Protein AF-A0A8R1DW80-F1 (afdb_monomer_lite)

pLDDT: mean 74.23, std 14.32, range [34.16, 93.25]

Sequence (89 aa):
MDRSDPNFKSLSNECRETVKKDHEEFSKDRLLQAAQNKKSMKKVTRDIQEYKTFIPCLQSSTSGQRITSQTEMEQEFQQSYGDGQALGF

Radius of gyration: 16.49 Å; chains: 1; bounding box: 34×27×48 Å

Structure (mmCIF, N/CA/C/O backbone):
data_AF-A0A8R1DW80-F1
#
_entry.id   AF-A0A8R1DW80-F1
#
loop_
_atom_site.group_PDB
_atom_site.id
_atom_site.type_symbol
_atom_site.label_atom_id
_atom_site.label_alt_id
_atom_site.label_comp_id
_atom_site.label_asym_id
_atom_site.label_entity_id
_atom_site.label_seq_id
_atom_site.pdbx_PDB_ins_code
_atom_site.Cartn_x
_atom_site.Cartn_y
_atom_site.Cartn_z
_atom_site.occupancy
_atom_site.B_iso_or_equiv
_atom_site.auth_seq_id
_atom_site.auth_comp_id
_atom_site.auth_asym_id
_atom_site.auth_atom_id
_atom_site.pdbx_PDB_model_num
ATOM 1 N N . MET A 1 1 ? 11.336 4.573 -22.412 1.00 56.25 1 MET A N 1
ATOM 2 C CA . MET A 1 1 ? 11.012 3.209 -22.880 1.00 56.25 1 MET A CA 1
ATOM 3 C C . MET A 1 1 ? 10.121 3.307 -24.102 1.00 56.25 1 MET A C 1
ATOM 5 O O . MET A 1 1 ? 9.226 4.149 -24.107 1.00 56.25 1 MET A O 1
ATOM 9 N N . ASP A 1 2 ? 10.403 2.515 -25.134 1.00 64.19 2 ASP A N 1
ATOM 10 C CA . ASP A 1 2 ? 9.587 2.464 -26.348 1.00 64.19 2 ASP A CA 1
ATOM 11 C C . ASP A 1 2 ? 8.248 1.782 -26.031 1.00 64.19 2 ASP A C 1
ATOM 13 O O . ASP A 1 2 ? 8.212 0.677 -25.494 1.00 64.19 2 ASP A O 1
ATOM 17 N N . ARG A 1 3 ? 7.132 2.455 -26.328 1.00 63.69 3 ARG A N 1
ATOM 18 C CA . ARG A 1 3 ? 5.780 1.918 -26.088 1.00 63.69 3 ARG A CA 1
ATOM 19 C C . ARG A 1 3 ? 5.430 0.768 -27.039 1.00 63.69 3 ARG A C 1
ATOM 21 O O . ARG A 1 3 ? 4.412 0.111 -26.833 1.00 63.69 3 ARG A O 1
ATOM 28 N N . SER A 1 4 ? 6.254 0.556 -28.061 1.00 68.50 4 SER A N 1
ATOM 29 C CA . SER A 1 4 ? 6.133 -0.510 -29.057 1.00 68.50 4 SER A CA 1
ATOM 30 C C . SER A 1 4 ? 6.801 -1.814 -28.606 1.00 68.50 4 SER A C 1
ATOM 32 O O . SER A 1 4 ? 6.602 -2.846 -29.244 1.00 68.50 4 SER A O 1
ATOM 34 N N . ASP A 1 5 ? 7.579 -1.781 -27.517 1.00 74.06 5 ASP A N 1
ATOM 35 C CA . ASP A 1 5 ? 8.240 -2.962 -26.970 1.00 74.06 5 ASP A CA 1
ATOM 36 C C . ASP A 1 5 ? 7.187 -3.928 -26.382 1.00 74.06 5 ASP A C 1
ATOM 38 O O . ASP A 1 5 ? 6.421 -3.540 -25.492 1.00 74.06 5 ASP A O 1
ATOM 42 N N . PRO A 1 6 ? 7.114 -5.194 -26.832 1.00 70.12 6 PRO A N 1
ATOM 43 C CA . PRO A 1 6 ? 6.201 -6.180 -26.258 1.00 70.12 6 PRO A CA 1
ATOM 44 C C . PRO A 1 6 ? 6.4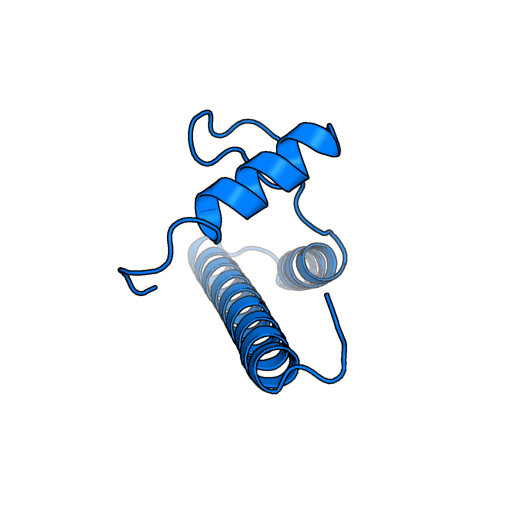14 -6.401 -24.748 1.00 70.12 6 PRO A C 1
ATOM 46 O O . PRO A 1 6 ? 5.448 -6.701 -24.041 1.00 70.12 6 PRO A O 1
ATOM 49 N N . ASN A 1 7 ? 7.623 -6.170 -24.223 1.00 75.00 7 ASN A N 1
ATOM 50 C CA . ASN A 1 7 ? 7.908 -6.211 -22.788 1.00 75.00 7 ASN A CA 1
ATOM 51 C C . ASN A 1 7 ? 7.306 -5.028 -22.023 1.00 75.00 7 ASN A C 1
ATOM 53 O O . ASN A 1 7 ? 6.986 -5.177 -20.845 1.00 75.00 7 ASN A O 1
ATOM 57 N N . PHE A 1 8 ? 7.068 -3.879 -22.669 1.00 76.69 8 PHE A N 1
ATOM 58 C CA . PHE A 1 8 ? 6.451 -2.718 -22.017 1.00 76.69 8 PHE A CA 1
ATOM 59 C C . PHE A 1 8 ? 5.050 -3.048 -21.494 1.00 76.69 8 PHE A C 1
ATOM 61 O O . PHE A 1 8 ? 4.681 -2.666 -20.383 1.00 76.69 8 PHE A O 1
ATOM 68 N N . LYS A 1 9 ? 4.260 -3.797 -22.273 1.00 76.81 9 LYS A N 1
ATOM 69 C CA . LYS A 1 9 ? 2.906 -4.202 -21.875 1.00 76.81 9 LYS A CA 1
ATOM 70 C C . LYS A 1 9 ? 2.931 -5.187 -20.707 1.00 76.81 9 LYS A C 1
ATOM 72 O O . LYS A 1 9 ? 2.130 -5.037 -19.784 1.00 76.81 9 LYS A O 1
ATOM 77 N N . SER A 1 10 ? 3.838 -6.162 -20.749 1.00 79.56 10 SER A N 1
ATOM 78 C CA . SER A 1 10 ? 4.015 -7.154 -19.685 1.00 79.56 10 SER A CA 1
ATOM 79 C C . SER A 1 10 ? 4.444 -6.487 -18.381 1.00 79.56 10 SER A C 1
ATOM 81 O O . SER A 1 10 ? 3.745 -6.628 -17.382 1.00 79.56 10 SER A O 1
ATOM 83 N N . LEU A 1 11 ? 5.486 -5.653 -18.426 1.00 76.56 11 LEU A N 1
ATOM 84 C CA . LEU A 1 11 ? 5.987 -4.909 -17.270 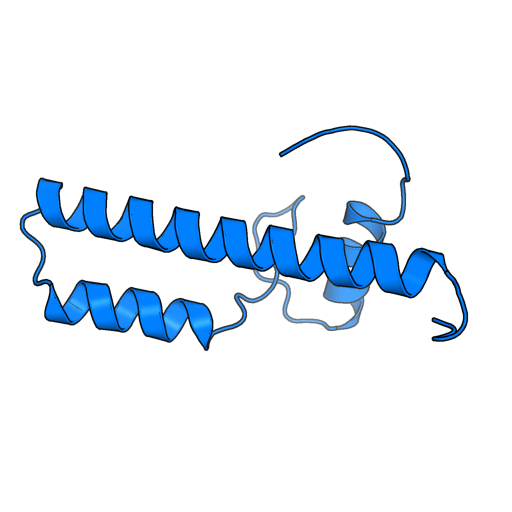1.00 76.56 11 LEU A CA 1
ATOM 85 C C . LEU A 1 11 ? 4.920 -3.964 -16.700 1.00 76.56 11 LEU A C 1
ATOM 87 O O . LEU A 1 11 ? 4.697 -3.900 -15.498 1.00 76.56 11 LEU A O 1
ATOM 91 N N . SER A 1 12 ? 4.187 -3.258 -17.566 1.00 75.00 12 SER A N 1
ATOM 92 C CA . SER A 1 12 ? 3.117 -2.357 -17.131 1.00 75.00 12 SER A CA 1
ATOM 93 C C . SER A 1 12 ? 1.967 -3.099 -16.438 1.00 75.00 12 SER A C 1
ATOM 95 O O . SER A 1 12 ? 1.356 -2.560 -15.513 1.00 75.00 12 SER A O 1
ATOM 97 N N . ASN A 1 13 ? 1.649 -4.319 -16.879 1.00 78.56 13 ASN A N 1
ATOM 98 C CA . ASN A 1 13 ? 0.654 -5.162 -16.219 1.00 78.56 13 ASN A CA 1
ATOM 99 C C . ASN A 1 13 ? 1.170 -5.709 -14.891 1.00 78.56 13 ASN A C 1
ATOM 101 O O . ASN A 1 13 ? 0.437 -5.669 -13.909 1.00 78.56 13 ASN A O 1
ATOM 105 N N . GLU A 1 14 ? 2.421 -6.152 -14.849 1.00 80.12 14 GLU A N 1
ATOM 106 C CA . GLU A 1 14 ? 3.068 -6.623 -13.629 1.00 80.12 14 GLU A CA 1
ATOM 107 C C . GLU A 1 14 ? 3.094 -5.530 -12.557 1.00 80.12 14 GLU A C 1
ATOM 109 O O . GLU A 1 14 ? 2.588 -5.748 -11.460 1.00 80.12 14 GLU A O 1
ATOM 114 N N . CYS A 1 15 ? 3.520 -4.308 -12.898 1.00 76.81 15 CYS A N 1
ATOM 115 C CA . CYS A 1 15 ? 3.469 -3.174 -11.973 1.00 76.81 15 CYS A CA 1
ATOM 116 C C . CYS A 1 15 ? 2.051 -2.921 -11.439 1.00 76.81 15 CYS A C 1
ATOM 118 O O . CYS A 1 15 ? 1.876 -2.658 -10.251 1.00 76.81 15 CYS A O 1
ATOM 120 N N . ARG A 1 16 ? 1.023 -2.999 -12.298 1.00 78.50 16 ARG A N 1
ATOM 121 C CA . ARG A 1 16 ? -0.375 -2.818 -11.870 1.00 78.50 16 ARG A CA 1
ATOM 122 C C . ARG A 1 16 ? -0.817 -3.897 -10.884 1.00 78.50 16 ARG A C 1
ATOM 124 O O . ARG A 1 16 ? -1.470 -3.566 -9.896 1.00 78.50 16 ARG A O 1
ATOM 131 N N . GLU A 1 17 ? -0.474 -5.155 -11.139 1.00 81.50 17 GLU A N 1
ATOM 132 C CA . GLU A 1 17 ? -0.830 -6.266 -10.254 1.00 81.50 17 GLU A CA 1
ATOM 133 C C . GLU A 1 17 ? -0.082 -6.195 -8.919 1.00 81.50 17 GLU A C 1
ATOM 135 O O . GLU A 1 17 ? -0.697 -6.390 -7.873 1.00 81.50 17 GLU A O 1
ATOM 140 N N . THR A 1 18 ? 1.204 -5.839 -8.923 1.00 77.81 18 THR A N 1
ATOM 141 C CA . THR A 1 18 ? 1.990 -5.664 -7.692 1.00 77.81 18 THR A CA 1
ATOM 142 C C . THR A 1 18 ? 1.437 -4.530 -6.834 1.00 77.81 18 THR A C 1
ATOM 144 O O . THR A 1 18 ? 1.163 -4.732 -5.654 1.00 77.81 18 THR A O 1
ATOM 147 N N . VAL A 1 19 ? 1.154 -3.368 -7.432 1.00 79.81 19 VAL A N 1
ATOM 148 C CA . VAL A 1 19 ? 0.529 -2.235 -6.722 1.00 79.81 19 VAL A CA 1
ATOM 149 C C . VAL A 1 19 ? -0.843 -2.618 -6.165 1.00 79.81 19 VAL A C 1
ATOM 151 O O . VAL A 1 19 ? -1.217 -2.227 -5.061 1.00 79.81 19 VAL A O 1
ATOM 154 N N . LYS A 1 20 ? -1.623 -3.401 -6.913 1.00 84.44 20 LYS A N 1
ATOM 155 C CA . LYS A 1 20 ? -2.920 -3.885 -6.440 1.00 84.44 20 LYS A CA 1
ATOM 156 C C . LYS A 1 20 ? -2.772 -4.810 -5.229 1.00 84.44 20 LYS A C 1
ATOM 158 O O . LYS A 1 20 ? -3.512 -4.631 -4.263 1.00 84.44 20 LYS A O 1
ATOM 163 N N . LYS A 1 21 ? -1.833 -5.761 -5.265 1.00 84.69 21 LYS A N 1
ATOM 164 C CA . LYS A 1 21 ? -1.557 -6.675 -4.144 1.00 84.69 21 LYS A CA 1
ATOM 165 C C . LYS A 1 21 ? -1.118 -5.923 -2.892 1.00 84.69 21 LYS A C 1
ATOM 167 O O . LYS A 1 21 ? -1.679 -6.174 -1.831 1.00 84.69 21 LYS A O 1
ATO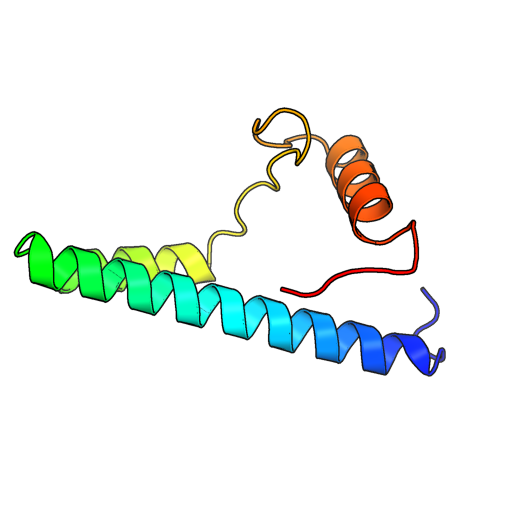M 172 N N . ASP A 1 22 ? -0.203 -4.971 -3.033 1.00 83.56 22 ASP A N 1
ATOM 173 C CA . ASP A 1 22 ? 0.275 -4.132 -1.931 1.00 83.56 22 ASP A CA 1
ATOM 174 C C . ASP A 1 22 ? -0.881 -3.364 -1.261 1.00 83.56 22 ASP A C 1
ATOM 176 O O . ASP A 1 22 ? -1.096 -3.449 -0.049 1.00 83.56 22 ASP A O 1
ATOM 180 N N . HIS A 1 23 ? -1.747 -2.727 -2.058 1.00 85.00 23 HIS A N 1
ATOM 181 C CA . HIS A 1 23 ? -2.939 -2.058 -1.531 1.00 85.00 23 HIS A CA 1
ATOM 182 C C . HIS A 1 23 ? -3.902 -3.013 -0.805 1.00 85.00 23 HIS A C 1
ATOM 184 O O . HIS A 1 23 ? -4.536 -2.631 0.190 1.00 85.00 23 HIS A O 1
ATOM 190 N N . GLU A 1 24 ? -4.073 -4.234 -1.315 1.00 88.06 24 GLU A N 1
ATOM 191 C CA . GLU A 1 24 ? -4.899 -5.261 -0.677 1.00 88.06 24 GLU A CA 1
ATOM 192 C C . GLU A 1 24 ? -4.291 -5.727 0.649 1.00 88.06 24 GLU A C 1
ATOM 194 O O . GLU A 1 24 ? -5.021 -5.883 1.630 1.00 88.06 24 GLU A O 1
ATOM 199 N N . GLU A 1 25 ? -2.975 -5.921 0.700 1.00 87.94 25 GLU A N 1
ATOM 200 C CA . GLU A 1 25 ? -2.243 -6.325 1.897 1.00 87.94 25 GLU A CA 1
ATOM 201 C C . GLU A 1 25 ? -2.294 -5.245 2.980 1.00 87.94 25 GLU A C 1
ATOM 203 O O . GLU A 1 25 ? -2.713 -5.531 4.105 1.00 87.94 25 GLU A O 1
ATOM 208 N N . PHE A 1 26 ? -2.022 -3.986 2.626 1.00 86.31 26 PHE A N 1
ATOM 209 C CA . PHE A 1 26 ? -2.150 -2.855 3.547 1.00 86.31 26 PHE A CA 1
ATOM 210 C C . PHE A 1 26 ? -3.563 -2.752 4.131 1.00 86.31 26 PHE A C 1
ATOM 212 O O . PHE A 1 26 ? -3.752 -2.545 5.333 1.00 86.31 26 PHE A O 1
ATOM 219 N N . SER A 1 27 ? -4.584 -2.932 3.287 1.00 88.50 27 SER A N 1
ATOM 220 C CA . SER A 1 27 ? -5.9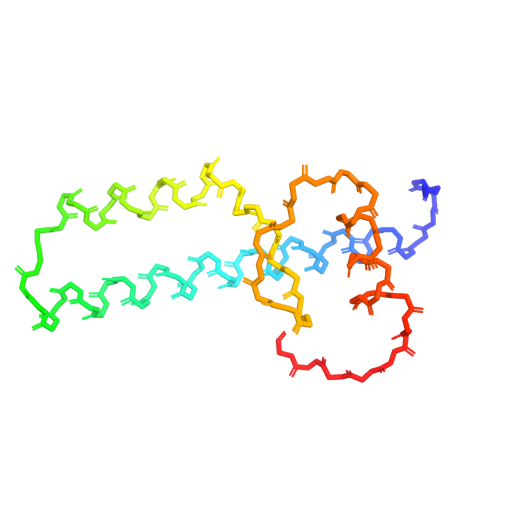79 -2.905 3.729 1.00 88.50 27 SER A CA 1
ATOM 221 C C . SER A 1 27 ? -6.279 -4.043 4.710 1.00 88.50 27 SER A C 1
ATOM 223 O O . SER A 1 27 ? -6.921 -3.811 5.736 1.00 88.50 27 SER A O 1
ATOM 225 N N . LYS A 1 28 ? -5.799 -5.262 4.428 1.00 91.94 28 LYS A N 1
ATOM 226 C CA . LYS A 1 28 ? -5.966 -6.429 5.310 1.00 91.94 28 LYS A CA 1
ATOM 227 C C . LYS A 1 28 ? -5.280 -6.215 6.659 1.00 91.94 28 LYS A C 1
ATOM 229 O O . LYS A 1 28 ? -5.936 -6.402 7.684 1.00 91.94 28 LYS A O 1
ATOM 234 N N . ASP A 1 29 ? -4.022 -5.772 6.674 1.00 90.12 29 ASP A N 1
ATOM 235 C CA . ASP A 1 29 ? -3.281 -5.491 7.911 1.00 90.12 29 ASP A CA 1
ATOM 236 C C . ASP A 1 29 ? -3.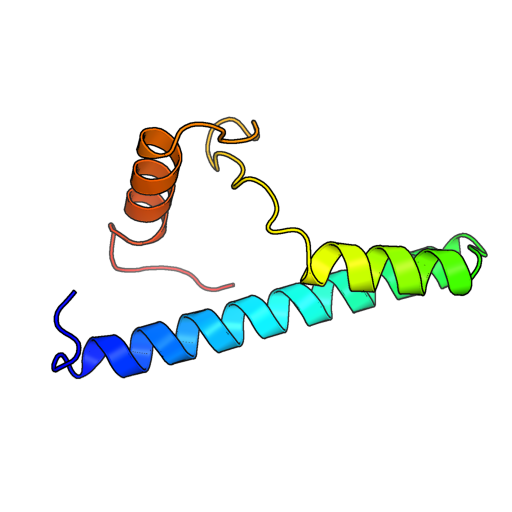986 -4.418 8.753 1.00 90.12 29 ASP A C 1
ATOM 238 O O . ASP A 1 29 ? -4.242 -4.608 9.945 1.00 90.12 29 ASP A O 1
ATOM 242 N N . ARG A 1 30 ? -4.417 -3.314 8.129 1.00 90.62 30 ARG A N 1
ATOM 243 C CA . ARG A 1 30 ? -5.127 -2.242 8.841 1.00 90.62 30 ARG A CA 1
ATOM 244 C C . ARG A 1 30 ? -6.461 -2.683 9.422 1.00 90.62 30 ARG A C 1
ATOM 246 O O . ARG A 1 30 ? -6.786 -2.283 10.543 1.00 90.62 30 ARG A O 1
ATOM 253 N N . LEU A 1 31 ? -7.218 -3.509 8.704 1.00 92.56 31 LEU A N 1
ATOM 254 C CA . LEU A 1 31 ? -8.468 -4.079 9.207 1.00 92.56 31 LEU A CA 1
ATOM 255 C C . LEU A 1 31 ? -8.221 -5.052 10.365 1.00 92.56 31 LEU A C 1
ATOM 257 O O . LEU A 1 31 ? -8.922 -4.984 11.377 1.00 92.56 31 LEU A O 1
ATOM 261 N N . LEU A 1 32 ? -7.198 -5.904 10.262 1.00 93.25 32 LEU A N 1
ATOM 262 C CA . LEU A 1 32 ? -6.823 -6.833 11.326 1.00 93.25 32 LEU A CA 1
ATOM 263 C C . LEU A 1 32 ? -6.399 -6.084 12.595 1.00 93.25 32 LEU A C 1
ATOM 265 O O . LEU A 1 32 ? -6.917 -6.349 13.682 1.00 93.25 32 LEU A O 1
ATOM 269 N N . GLN A 1 33 ? -5.532 -5.080 12.456 1.00 90.31 33 GLN A N 1
ATOM 270 C CA . GLN A 1 33 ? -5.131 -4.220 13.568 1.00 90.31 33 GLN A CA 1
ATOM 271 C C . GLN A 1 33 ? -6.317 -3.474 14.175 1.00 90.31 33 GLN A C 1
ATOM 273 O O . GLN A 1 33 ? -6.325 -3.212 15.379 1.00 90.31 33 GLN A O 1
ATOM 278 N N . ALA A 1 34 ? -7.306 -3.086 13.369 1.00 91.44 34 ALA A N 1
ATOM 279 C CA . ALA A 1 34 ? -8.496 -2.422 13.872 1.00 91.44 34 ALA A CA 1
ATOM 280 C C . ALA A 1 34 ? -9.356 -3.348 14.728 1.00 91.44 34 ALA A C 1
ATOM 282 O O . ALA A 1 34 ? -9.788 -2.935 15.806 1.00 91.44 34 ALA A O 1
ATOM 283 N N . ALA A 1 35 ? -9.541 -4.591 14.278 1.00 91.44 35 ALA A N 1
ATOM 284 C CA . ALA A 1 35 ? -10.255 -5.620 15.020 1.00 91.44 35 ALA A CA 1
ATOM 285 C C . ALA A 1 35 ? -9.562 -5.929 16.356 1.00 91.44 35 ALA A C 1
ATOM 287 O O . ALA A 1 35 ? -10.213 -5.942 17.400 1.00 91.44 35 ALA A O 1
ATOM 288 N N . GLN A 1 36 ? -8.235 -6.094 16.341 1.00 92.56 36 GLN A N 1
ATOM 289 C CA . GLN A 1 36 ? -7.440 -6.385 17.539 1.00 92.56 36 GLN A CA 1
ATOM 290 C C . GLN A 1 36 ? -7.448 -5.227 18.546 1.00 92.56 36 GLN A C 1
ATOM 292 O O . GLN A 1 36 ? -7.634 -5.435 19.742 1.00 92.56 36 GLN A O 1
ATOM 297 N N . ASN A 1 37 ? -7.288 -3.993 18.064 1.00 91.25 37 ASN A N 1
ATOM 298 C CA . ASN A 1 37 ? -7.120 -2.815 18.919 1.00 91.25 37 ASN A CA 1
ATOM 299 C C . ASN A 1 37 ? -8.425 -2.039 19.163 1.00 91.25 37 ASN A C 1
ATOM 301 O O . ASN A 1 37 ? -8.378 -0.923 19.680 1.00 91.25 37 ASN A O 1
ATOM 305 N N . LYS A 1 38 ? -9.581 -2.582 18.746 1.00 86.25 38 LYS A N 1
ATOM 306 C CA . LYS A 1 38 ? -10.899 -1.916 18.788 1.00 86.25 38 LYS A CA 1
ATOM 307 C C . LYS A 1 38 ? -10.856 -0.484 18.227 1.00 86.25 38 LYS A C 1
ATOM 309 O O . LYS A 1 38 ? -11.489 0.430 18.760 1.00 86.25 38 LYS A O 1
ATOM 314 N N . LYS A 1 39 ? -10.076 -0.264 17.161 1.00 86.19 39 LYS A N 1
ATOM 315 C CA . LYS A 1 39 ? -9.963 1.058 16.523 1.00 86.19 39 LYS A CA 1
ATOM 316 C C . LYS A 1 39 ? -11.266 1.407 15.806 1.00 86.19 39 LYS A C 1
ATOM 318 O O . LYS A 1 39 ? -11.964 0.547 15.280 1.00 86.19 39 LYS A O 1
ATOM 323 N N . SER A 1 40 ? -11.564 2.703 15.732 1.00 89.94 40 SER A N 1
ATOM 324 C CA . SER A 1 40 ? -12.722 3.208 14.990 1.00 89.94 40 SER A CA 1
ATOM 325 C C . SER A 1 40 ? -12.594 2.927 13.492 1.00 89.94 40 SER A C 1
ATOM 327 O O . SER A 1 40 ? -11.642 3.380 12.853 1.00 89.94 40 SER A O 1
ATOM 329 N N . MET A 1 41 ? -13.605 2.273 12.915 1.00 89.69 41 MET A N 1
ATOM 330 C CA . MET A 1 41 ? -13.666 1.977 11.479 1.00 89.69 41 MET A CA 1
ATOM 331 C C . MET A 1 41 ? -13.585 3.233 10.604 1.00 89.69 41 MET A C 1
ATOM 333 O O . MET A 1 41 ? -12.971 3.189 9.545 1.00 89.69 41 MET A O 1
ATOM 337 N N . LYS A 1 42 ? -14.099 4.385 11.067 1.00 91.31 42 LYS A N 1
ATOM 338 C CA . LYS A 1 42 ? -13.970 5.659 10.333 1.00 91.31 42 LYS A CA 1
ATOM 339 C C . LYS A 1 42 ? -12.509 6.066 10.127 1.00 91.31 42 LYS A C 1
ATOM 341 O O . LYS A 1 42 ? -12.164 6.588 9.072 1.00 91.31 42 LYS A O 1
ATOM 346 N N . LYS A 1 43 ? -11.655 5.830 11.128 1.00 89.31 43 LYS A N 1
ATOM 347 C CA . LYS A 1 43 ? -10.223 6.134 11.038 1.00 89.31 43 LYS A CA 1
ATOM 348 C C . LYS A 1 43 ? -9.523 5.169 10.085 1.00 89.31 43 LYS A C 1
ATOM 350 O O . LYS A 1 43 ? -8.767 5.608 9.235 1.00 89.31 43 LYS A O 1
ATOM 355 N N . VAL A 1 44 ? -9.855 3.884 10.173 1.00 89.38 44 VAL A N 1
ATOM 356 C CA . VAL A 1 44 ? -9.289 2.831 9.316 1.00 89.38 44 VAL A CA 1
ATOM 357 C C . VAL A 1 44 ? -9.610 3.079 7.843 1.00 89.38 44 VAL A C 1
ATOM 359 O O . VAL A 1 44 ? -8.717 3.015 7.007 1.00 89.38 44 VAL A O 1
ATOM 362 N N . THR A 1 45 ? -10.858 3.432 7.518 1.00 89.81 45 THR A N 1
ATOM 363 C CA . THR A 1 45 ? -11.253 3.770 6.143 1.00 89.81 45 THR A CA 1
ATOM 364 C C . THR A 1 45 ? -10.465 4.960 5.602 1.00 89.81 45 THR A C 1
ATOM 366 O O . THR A 1 45 ? -10.013 4.913 4.461 1.00 89.81 45 THR A O 1
ATOM 369 N N . ARG A 1 46 ? -10.271 6.006 6.417 1.00 89.31 46 ARG A N 1
ATOM 370 C CA . ARG A 1 46 ? -9.469 7.169 6.027 1.00 89.31 46 ARG A CA 1
ATOM 371 C C . ARG A 1 46 ? -8.016 6.779 5.779 1.00 89.31 46 ARG A C 1
ATOM 373 O O . ARG A 1 46 ? -7.492 7.130 4.734 1.00 89.31 46 ARG A O 1
ATOM 380 N N . ASP A 1 47 ? -7.405 6.026 6.690 1.00 85.25 47 ASP A N 1
ATOM 381 C CA . ASP A 1 47 ? -6.007 5.606 6.569 1.00 85.25 47 ASP A CA 1
ATOM 382 C C . ASP A 1 47 ? -5.794 4.734 5.303 1.00 85.25 47 ASP A C 1
ATOM 384 O O . ASP A 1 47 ? -4.790 4.882 4.612 1.00 85.25 47 ASP A O 1
ATOM 388 N N . ILE A 1 48 ? -6.763 3.878 4.939 1.00 87.88 48 ILE A N 1
ATOM 389 C CA . ILE A 1 48 ? -6.744 3.091 3.686 1.00 87.88 48 ILE A CA 1
ATOM 390 C C . ILE A 1 48 ? -6.900 3.981 2.444 1.00 87.88 48 ILE A C 1
ATOM 392 O O . ILE A 1 48 ? -6.225 3.763 1.440 1.00 87.88 48 ILE A O 1
ATOM 396 N N . GLN A 1 49 ? -7.804 4.964 2.473 1.00 86.06 49 GLN A N 1
ATOM 397 C CA . GLN A 1 49 ? -7.980 5.889 1.349 1.00 86.06 49 GLN A CA 1
ATOM 398 C C . GLN A 1 49 ? -6.754 6.779 1.153 1.00 86.06 49 GLN A C 1
ATOM 400 O O . GLN A 1 49 ? -6.321 6.969 0.021 1.00 86.06 49 GLN A O 1
ATOM 405 N N . GLU A 1 50 ? -6.184 7.275 2.249 1.00 83.50 50 GLU A N 1
ATOM 406 C CA . GLU A 1 50 ? -4.996 8.118 2.235 1.00 83.50 50 GLU A CA 1
ATOM 407 C C . GLU A 1 50 ? -3.807 7.363 1.645 1.00 83.50 50 GLU A C 1
ATOM 409 O O . GLU A 1 50 ? -3.144 7.899 0.765 1.00 83.50 50 GLU A O 1
ATOM 414 N N . TYR A 1 51 ? -3.619 6.089 2.004 1.00 80.81 51 TYR A N 1
ATOM 415 C CA . TYR A 1 51 ? -2.574 5.238 1.427 1.00 80.81 51 TYR A CA 1
ATOM 416 C C . TYR A 1 51 ? -2.688 5.075 -0.097 1.00 80.81 51 TYR A C 1
ATOM 418 O O . TYR A 1 51 ? -1.684 5.101 -0.795 1.00 80.81 51 TYR A O 1
ATOM 426 N N . LYS A 1 52 ? -3.908 4.994 -0.647 1.00 74.69 52 LYS A N 1
ATOM 427 C CA . LYS A 1 52 ? -4.116 4.925 -2.109 1.00 74.69 52 LYS A CA 1
ATOM 428 C C . LYS A 1 52 ? -3.792 6.231 -2.833 1.00 74.69 52 LYS A C 1
ATOM 430 O O . LYS A 1 52 ? -3.517 6.219 -4.029 1.00 74.69 52 LYS A O 1
ATOM 435 N N . THR A 1 53 ? -3.915 7.361 -2.141 1.00 68.94 53 THR A N 1
ATOM 436 C CA . THR A 1 53 ? -3.660 8.699 -2.701 1.00 68.94 53 THR A CA 1
ATOM 437 C C . THR A 1 53 ? -2.249 9.200 -2.426 1.00 68.94 53 THR A C 1
ATOM 439 O O . THR A 1 53 ? -1.754 10.078 -3.129 1.00 68.94 53 THR A O 1
ATOM 442 N N . PHE A 1 54 ? -1.610 8.658 -1.397 1.00 61.53 54 PHE A N 1
ATOM 443 C CA . PHE A 1 54 ? -0.287 9.030 -0.953 1.00 61.53 54 PHE A CA 1
ATOM 444 C C . PHE A 1 54 ? 0.694 8.020 -1.526 1.00 61.53 54 PHE A C 1
ATOM 446 O O . PHE A 1 54 ? 0.813 6.919 -1.005 1.00 61.53 54 PHE A O 1
ATOM 453 N N . ILE A 1 55 ? 1.401 8.394 -2.593 1.00 59.88 55 ILE A N 1
ATOM 454 C CA . ILE A 1 55 ? 2.572 7.630 -3.027 1.00 59.88 55 ILE A CA 1
ATOM 455 C C . ILE A 1 55 ? 3.563 7.717 -1.862 1.00 59.88 55 ILE A C 1
ATOM 457 O O . ILE A 1 55 ? 4.041 8.824 -1.580 1.00 59.88 55 ILE A O 1
ATOM 461 N N . PRO A 1 56 ? 3.848 6.617 -1.137 1.00 58.00 56 PRO A N 1
ATOM 462 C CA . PRO A 1 56 ? 4.864 6.657 -0.106 1.00 58.00 56 PRO A CA 1
ATOM 463 C C . PRO A 1 56 ? 6.148 7.097 -0.799 1.00 58.00 56 PRO A C 1
ATOM 465 O O . PRO A 1 56 ? 6.506 6.558 -1.846 1.00 58.00 56 PRO A O 1
ATOM 468 N N . CYS A 1 57 ? 6.815 8.112 -0.253 1.00 56.53 57 CYS A N 1
ATOM 469 C CA . CYS A 1 57 ? 8.186 8.400 -0.654 1.00 56.53 57 CYS A CA 1
ATOM 470 C C . CYS A 1 57 ? 8.942 7.075 -0.590 1.00 56.53 57 CYS A C 1
ATOM 472 O O . CYS A 1 57 ? 8.948 6.432 0.464 1.00 56.53 57 CYS A O 1
ATOM 474 N N . LEU A 1 58 ? 9.475 6.655 -1.742 1.00 64.81 58 LEU A N 1
ATOM 475 C CA . LEU A 1 58 ? 10.209 5.406 -1.875 1.00 64.81 58 LEU A CA 1
ATOM 476 C C . LEU A 1 58 ? 11.227 5.364 -0.737 1.00 64.81 58 LEU A C 1
ATOM 478 O O . LEU A 1 58 ? 11.918 6.350 -0.490 1.00 64.81 58 LEU A O 1
ATOM 482 N N . GLN A 1 59 ? 11.243 4.290 0.039 1.00 68.06 59 GLN A N 1
ATOM 483 C CA . GLN A 1 59 ? 12.259 4.141 1.069 1.00 68.06 59 GLN A CA 1
ATOM 484 C C . GLN A 1 59 ? 13.447 3.442 0.438 1.00 68.06 59 GLN A C 1
ATOM 486 O O . GLN A 1 59 ? 13.270 2.505 -0.335 1.00 68.06 59 GLN A O 1
ATOM 491 N N . SER A 1 60 ? 14.645 3.911 0.759 1.00 66.44 60 SER A N 1
ATOM 492 C CA . SER A 1 60 ? 15.858 3.233 0.334 1.00 66.44 60 SER A CA 1
ATOM 493 C C . SER A 1 60 ? 15.868 1.834 0.920 1.00 66.44 60 SER A C 1
ATOM 495 O O . SER A 1 60 ? 15.748 1.666 2.136 1.00 66.44 60 SER A O 1
ATOM 497 N N . SER A 1 61 ? 16.035 0.839 0.060 1.00 66.25 61 SER A N 1
ATOM 498 C CA . SER A 1 61 ? 16.092 -0.570 0.456 1.00 66.25 61 SER A CA 1
ATOM 499 C C . SER A 1 61 ? 17.293 -0.831 1.372 1.00 66.25 61 SER A C 1
ATOM 501 O O . SER A 1 61 ? 17.267 -1.711 2.230 1.00 66.25 61 SER A O 1
ATOM 503 N N . THR A 1 62 ? 18.335 -0.009 1.220 1.00 71.25 62 THR A N 1
ATOM 504 C CA . THR A 1 62 ? 19.611 -0.119 1.932 1.00 71.25 62 THR A CA 1
ATOM 505 C C . THR A 1 62 ? 19.612 0.631 3.263 1.00 71.25 62 THR A C 1
ATOM 507 O O . THR A 1 62 ? 20.156 0.146 4.253 1.00 71.25 62 THR A O 1
ATOM 510 N N . SER A 1 63 ? 19.025 1.830 3.305 1.00 74.38 63 SER A N 1
ATOM 511 C CA . SER A 1 63 ? 19.086 2.705 4.488 1.00 74.38 63 SER A CA 1
ATOM 512 C C . SER A 1 63 ? 17.760 2.833 5.244 1.00 74.38 63 SER A C 1
ATOM 514 O O . SER A 1 63 ? 17.735 3.382 6.346 1.00 74.38 63 SER A O 1
ATOM 516 N N . GLY A 1 64 ? 16.646 2.371 4.667 1.00 70.50 64 GLY A N 1
ATOM 517 C CA . GLY A 1 64 ? 15.287 2.525 5.200 1.00 70.50 64 GLY A CA 1
ATOM 518 C C . GLY A 1 64 ? 14.783 3.974 5.239 1.00 70.50 64 GLY A C 1
ATOM 519 O O . GLY A 1 64 ? 13.646 4.233 5.648 1.00 70.50 64 GLY A O 1
ATOM 520 N N . GLN A 1 65 ? 15.608 4.941 4.831 1.00 73.88 65 GLN A N 1
ATOM 521 C CA . GLN A 1 65 ? 15.260 6.354 4.840 1.00 73.88 65 GLN A CA 1
ATOM 522 C C . GLN A 1 65 ? 14.385 6.717 3.647 1.00 73.88 65 GLN A C 1
ATOM 524 O O . GLN A 1 65 ? 14.432 6.083 2.595 1.00 73.88 65 GLN A O 1
ATOM 529 N N . ARG A 1 66 ? 13.574 7.763 3.822 1.00 72.12 66 ARG A N 1
ATOM 530 C CA . ARG A 1 66 ? 12.735 8.303 2.753 1.00 72.12 66 ARG A CA 1
ATOM 531 C C . ARG A 1 66 ? 13.616 8.920 1.678 1.00 72.12 66 ARG A C 1
ATOM 533 O O . ARG A 1 66 ? 14.347 9.869 1.952 1.00 72.12 66 ARG A O 1
ATOM 540 N N . ILE A 1 67 ? 13.471 8.425 0.462 1.00 72.31 67 ILE A N 1
ATOM 541 C CA . ILE A 1 67 ? 14.079 9.006 -0.721 1.00 72.31 67 ILE A CA 1
ATOM 542 C C . ILE A 1 67 ? 13.273 10.241 -1.099 1.00 72.31 67 ILE A C 1
ATOM 544 O O . ILE A 1 67 ? 12.056 10.189 -1.297 1.00 72.31 67 ILE A O 1
ATOM 548 N N . THR A 1 68 ? 13.966 11.372 -1.146 1.00 74.38 68 THR A N 1
ATOM 549 C CA . THR A 1 68 ? 13.372 12.684 -1.446 1.00 74.38 68 THR A CA 1
ATOM 550 C C . THR A 1 68 ? 13.937 13.297 -2.721 1.00 74.38 68 THR A C 1
ATOM 552 O O . THR A 1 68 ? 13.342 14.229 -3.259 1.00 74.38 68 THR A O 1
ATOM 555 N N . SER A 1 69 ? 15.044 12.751 -3.231 1.00 71.25 69 SER A N 1
ATOM 556 C CA . SER A 1 69 ? 15.657 13.153 -4.491 1.00 71.25 69 SER A CA 1
ATOM 557 C C . SER A 1 69 ? 15.194 12.266 -5.644 1.00 71.25 69 SER A C 1
ATOM 559 O O . SER A 1 69 ? 15.109 11.044 -5.516 1.00 71.25 69 SER A O 1
ATOM 561 N N . GLN A 1 70 ? 14.950 12.876 -6.805 1.00 65.88 70 GLN A N 1
ATOM 562 C CA . GLN A 1 70 ? 14.621 12.148 -8.032 1.00 65.88 70 GLN A CA 1
ATOM 563 C C . GLN A 1 70 ? 15.751 11.195 -8.451 1.00 65.88 70 GLN A C 1
ATOM 565 O O . GLN A 1 70 ? 15.481 10.062 -8.833 1.00 65.88 70 GLN A O 1
ATOM 570 N N . THR A 1 71 ? 17.012 11.622 -8.342 1.00 71.19 71 THR A N 1
ATOM 571 C CA . THR A 1 71 ? 18.171 10.801 -8.736 1.00 71.19 71 THR A CA 1
ATOM 572 C C . THR A 1 71 ? 18.286 9.539 -7.886 1.00 71.19 71 THR A C 1
ATOM 574 O O . THR A 1 71 ? 18.550 8.462 -8.406 1.00 71.19 71 THR A O 1
ATOM 577 N N . GLU A 1 72 ? 18.054 9.661 -6.581 1.00 71.31 72 GLU A N 1
ATOM 578 C CA . GLU A 1 72 ? 18.059 8.524 -5.656 1.00 71.31 72 GLU A CA 1
ATOM 579 C C . GLU A 1 72 ? 16.879 7.583 -5.926 1.00 71.31 72 GLU A C 1
ATOM 581 O O . GLU A 1 72 ? 17.024 6.369 -5.838 1.00 71.31 72 GLU A O 1
ATOM 586 N N . MET A 1 73 ? 15.720 8.133 -6.304 1.00 72.88 73 MET A N 1
ATOM 587 C CA . MET A 1 73 ? 14.544 7.340 -6.657 1.00 72.88 73 MET A CA 1
ATOM 588 C C . MET A 1 73 ? 14.794 6.522 -7.924 1.00 72.88 73 MET A C 1
ATOM 590 O O . MET A 1 73 ? 14.477 5.338 -7.957 1.00 72.88 73 MET A O 1
ATOM 594 N N . GLU A 1 74 ? 15.392 7.133 -8.949 1.00 69.38 74 GLU A N 1
ATOM 595 C CA . GLU A 1 74 ? 15.784 6.444 -10.180 1.00 69.38 74 GLU A CA 1
ATOM 596 C C . GLU A 1 74 ? 16.860 5.384 -9.920 1.00 69.38 74 GLU A C 1
ATOM 598 O O . GLU A 1 74 ? 16.775 4.299 -10.487 1.00 69.38 74 GLU A O 1
ATOM 603 N N . GLN A 1 75 ? 17.823 5.649 -9.031 1.00 72.00 75 GLN A N 1
ATOM 604 C CA . GLN A 1 75 ? 18.836 4.665 -8.638 1.00 72.00 75 GLN A CA 1
ATOM 605 C C . GLN A 1 75 ? 18.241 3.483 -7.880 1.00 72.00 75 GLN A C 1
ATOM 607 O O . GLN A 1 75 ? 18.581 2.348 -8.183 1.00 72.00 75 GLN A O 1
ATOM 612 N N . GLU A 1 76 ? 17.345 3.714 -6.926 1.00 72.62 76 GLU A N 1
ATOM 613 C CA . GLU A 1 76 ? 16.706 2.627 -6.177 1.00 72.62 76 GLU A CA 1
ATOM 614 C C . GLU A 1 76 ? 15.736 1.838 -7.055 1.00 72.62 76 GLU A C 1
ATOM 616 O O . GLU A 1 76 ? 15.656 0.618 -6.940 1.00 72.62 76 GLU A O 1
ATOM 621 N N . PHE A 1 77 ? 15.090 2.486 -8.026 1.00 69.62 77 PHE A N 1
ATOM 622 C CA . PHE A 1 77 ? 14.344 1.793 -9.075 1.00 69.62 77 PHE A CA 1
ATOM 623 C C . PHE A 1 77 ? 15.278 0.981 -9.995 1.00 69.62 77 PHE A C 1
ATOM 625 O O . PHE A 1 77 ? 15.004 -0.164 -10.330 1.00 69.62 77 PHE A O 1
ATOM 632 N N . GLN A 1 78 ? 16.436 1.513 -10.380 1.00 64.44 78 GLN A N 1
ATOM 633 C CA . GLN A 1 78 ? 17.421 0.760 -11.163 1.00 64.44 78 GLN A CA 1
ATOM 634 C C . GLN A 1 78 ? 18.059 -0.387 -10.374 1.00 64.44 78 GLN A C 1
ATOM 636 O O . GLN A 1 78 ? 18.349 -1.417 -10.962 1.00 64.44 78 GLN A O 1
ATOM 641 N N . GLN A 1 79 ? 18.252 -0.261 -9.064 1.00 63.19 79 GLN A N 1
ATOM 642 C CA . GLN A 1 79 ? 18.769 -1.343 -8.223 1.00 63.19 79 GLN A CA 1
ATOM 643 C C . GLN A 1 79 ? 17.719 -2.433 -7.991 1.00 63.19 79 GLN A C 1
ATOM 645 O O . GLN A 1 79 ? 18.051 -3.612 -8.001 1.00 63.19 79 GLN A O 1
ATOM 650 N N . SER A 1 80 ? 16.449 -2.054 -7.829 1.00 55.91 80 SER A N 1
ATOM 651 C CA . SER A 1 80 ? 15.353 -3.012 -7.628 1.00 55.91 80 SER A CA 1
ATOM 652 C C . SER A 1 80 ? 14.915 -3.732 -8.909 1.00 55.91 80 SER A C 1
ATOM 654 O O . SER A 1 80 ? 14.386 -4.836 -8.816 1.00 55.91 80 SER A O 1
ATOM 656 N N . TYR A 1 81 ? 15.147 -3.152 -10.094 1.00 56.59 81 TYR A N 1
ATOM 657 C CA . TYR A 1 81 ? 14.676 -3.710 -11.374 1.00 56.59 81 TYR A CA 1
ATOM 658 C C . TYR A 1 81 ? 15.771 -3.934 -12.438 1.00 56.59 81 TYR A C 1
ATOM 660 O O . TYR A 1 81 ? 15.496 -4.546 -13.470 1.00 56.59 81 TYR A O 1
ATOM 668 N N . GLY A 1 82 ? 16.987 -3.418 -12.244 1.00 45.66 82 GLY A N 1
ATOM 669 C CA . GLY A 1 82 ? 18.077 -3.436 -13.232 1.00 45.66 82 GLY A CA 1
ATOM 670 C C . GLY A 1 82 ? 18.964 -4.679 -13.197 1.00 45.66 82 GLY A C 1
ATOM 671 O 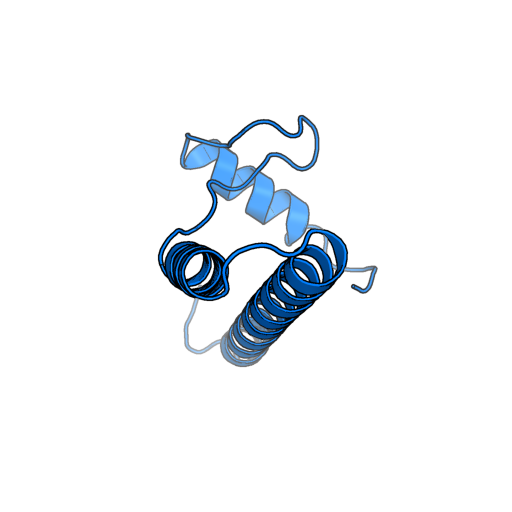O . GLY A 1 82 ? 19.569 -4.999 -14.219 1.00 45.66 82 GLY A O 1
ATOM 672 N N . ASP A 1 83 ? 18.975 -5.425 -12.092 1.00 39.50 83 ASP A N 1
ATOM 673 C CA . ASP A 1 83 ? 19.563 -6.765 -12.032 1.00 39.50 83 ASP A CA 1
ATOM 674 C C . ASP A 1 83 ? 18.459 -7.797 -12.283 1.00 39.50 83 ASP A C 1
ATOM 676 O O . ASP A 1 83 ? 17.802 -8.310 -11.380 1.00 39.50 83 ASP A O 1
ATOM 680 N N . GLY A 1 84 ? 18.195 -8.061 -13.563 1.00 55.03 84 GLY A N 1
ATOM 681 C CA . GLY A 1 84 ? 17.249 -9.091 -13.969 1.00 55.03 84 GLY A CA 1
ATOM 682 C C . GLY A 1 84 ? 17.643 -10.462 -13.411 1.00 55.03 84 GLY A C 1
ATOM 683 O O . GLY A 1 84 ? 18.718 -10.962 -13.732 1.00 55.03 84 GLY A O 1
ATOM 684 N N . GLN A 1 85 ? 16.700 -11.076 -12.687 1.00 44.19 85 GLN A N 1
ATOM 685 C CA . GLN A 1 85 ? 16.646 -12.439 -12.131 1.00 44.19 85 GLN A CA 1
ATOM 686 C C . GLN A 1 85 ? 16.680 -12.498 -10.597 1.00 44.19 85 GLN A C 1
ATOM 688 O O . GLN A 1 85 ? 17.653 -12.125 -9.958 1.00 44.19 85 GLN A O 1
ATOM 693 N N . ALA A 1 86 ? 15.638 -13.163 -10.084 1.00 42.66 86 ALA A N 1
ATOM 694 C CA . ALA A 1 86 ? 15.498 -13.816 -8.782 1.00 42.66 86 ALA A CA 1
ATOM 695 C C . ALA A 1 86 ? 14.613 -13.096 -7.742 1.00 42.66 86 ALA A C 1
ATOM 697 O O . ALA A 1 86 ? 14.999 -12.109 -7.134 1.00 42.66 86 ALA A O 1
ATOM 698 N N . LEU A 1 87 ? 13.487 -13.778 -7.464 1.00 36.56 87 LEU A N 1
ATOM 699 C CA . LEU A 1 87 ? 12.644 -13.734 -6.259 1.00 36.56 87 LEU A CA 1
ATOM 700 C C . LEU A 1 87 ? 11.695 -12.519 -6.202 1.00 36.56 87 LEU A C 1
ATOM 702 O O . LEU A 1 87 ? 12.116 -11.389 -6.058 1.00 36.56 87 LEU A O 1
ATOM 706 N N . GLY A 1 88 ? 10.380 -12.667 -6.354 1.00 40.44 88 GLY A N 1
ATOM 707 C CA . GLY A 1 88 ? 9.549 -13.689 -5.730 1.00 40.44 88 GLY A CA 1
ATOM 708 C C . GLY A 1 88 ? 9.021 -13.191 -4.389 1.00 40.44 88 GLY A C 1
ATOM 709 O O . GLY A 1 88 ? 9.314 -13.837 -3.396 1.00 40.44 88 GLY A O 1
ATOM 710 N N . PHE A 1 89 ? 8.273 -12.081 -4.391 1.00 34.16 89 PHE A N 1
ATOM 711 C CA . PHE A 1 89 ? 7.211 -11.730 -3.440 1.00 34.16 89 PHE A CA 1
ATOM 712 C C . PHE A 1 89 ? 6.188 -10.849 -4.170 1.00 34.16 89 PHE A C 1
ATOM 714 O O . PHE A 1 89 ? 6.626 -9.878 -4.824 1.00 34.16 89 PHE A O 1
#

Foldseek 3Di:
DDPPDPVVVVVVVVVVVVVVVVLVVLLVVLVVVCVVVVNDPVVSVVVSVVPVVDPQQDAQPVPRHRDPDPVVVVVSVCVVPVPPDDDDD

Organism: Caenorhabditis japonica (NCBI:txid281687)

Secondary structure (DSSP, 8-state):
--TT-HHHHHHHHHHHHHHHHHHHHHHHHHHHHHHHTT--HHHHHHHHHHHHHS-PPPBPTTT-PBP-SHHHHHHHHHHHHSS------